Protein AF-A0A6G7J779-F1 (afdb_monomer_lite)

pLDDT: mean 87.33, std 8.74, range [51.56, 96.44]

Secondary structure (DSSP, 8-state):
-HHHHHHHHHHHHHHHHHHH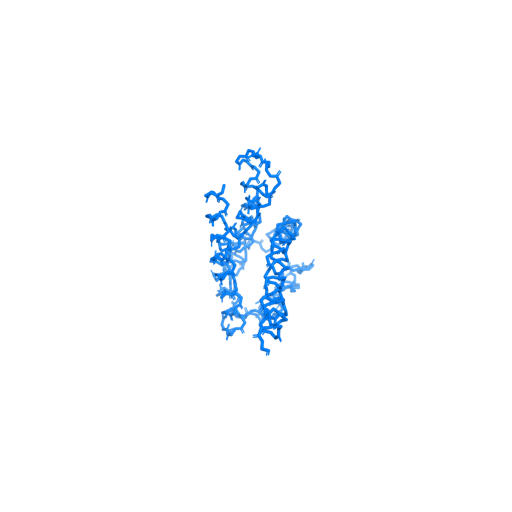HHHHHHH-TTT--TTHHHHHT-SSHHHHHHHHHT-TTHHHHHHHHHHHHHHHHHHHHHHHHHHHHHTT----HHHHGGGGHHHHHHHHHHHHHHHHHTT-S-HHHHHHHHHHHHHHHHHHHHHHHHHHHHHHHHHHHHHHHHHHIIIIIHHHHHHT--

Structure (mmCIF, N/CA/C/O backbone):
data_AF-A0A6G7J779-F1
#
_entry.id   AF-A0A6G7J779-F1
#
loop_
_atom_site.group_PDB
_atom_site.id
_atom_site.type_symbol
_atom_site.label_atom_id
_atom_site.label_alt_id
_atom_site.label_comp_id
_atom_site.label_asym_id
_atom_site.label_entity_id
_atom_site.label_seq_id
_atom_site.pdbx_PDB_ins_code
_atom_site.Cartn_x
_atom_site.Cartn_y
_atom_site.Cartn_z
_atom_site.occupancy
_atom_site.B_iso_or_equiv
_atom_site.auth_seq_id
_atom_site.auth_comp_id
_atom_site.auth_asym_id
_atom_site.auth_atom_id
_atom_site.pdbx_PDB_model_num
ATOM 1 N N . MET A 1 1 ? -22.356 3.247 17.133 1.00 62.62 1 MET A N 1
ATOM 2 C CA . MET A 1 1 ? -21.860 1.883 17.446 1.00 62.62 1 MET A CA 1
ATOM 3 C C . MET A 1 1 ? -21.903 0.917 16.255 1.00 62.62 1 MET A C 1
ATOM 5 O O . MET A 1 1 ? -20.839 0.450 15.882 1.00 62.62 1 MET A O 1
ATOM 9 N N . ARG A 1 2 ? -23.048 0.648 15.592 1.00 77.94 2 ARG A N 1
ATOM 10 C CA . ARG A 1 2 ? -23.111 -0.310 14.451 1.00 77.94 2 ARG A CA 1
ATOM 11 C C . ARG A 1 2 ? -22.126 -0.011 13.303 1.00 77.94 2 ARG A C 1
ATOM 13 O O . ARG A 1 2 ? -21.453 -0.919 12.838 1.00 77.94 2 ARG A O 1
ATOM 20 N N . SER A 1 3 ? -21.999 1.258 12.901 1.00 81.38 3 SER A N 1
ATOM 21 C CA . SER A 1 3 ? -21.063 1.681 11.841 1.00 81.38 3 SER A CA 1
ATOM 22 C C . SER A 1 3 ? -19.590 1.432 12.208 1.00 81.38 3 SER A C 1
ATOM 24 O O . SER A 1 3 ? -18.830 0.942 11.382 1.00 81.38 3 SER A O 1
ATOM 26 N N . LEU A 1 4 ? -19.198 1.677 13.464 1.00 85.06 4 LEU A N 1
ATOM 27 C CA . LEU A 1 4 ? -17.827 1.447 13.932 1.00 85.06 4 LEU A CA 1
ATOM 28 C C . LEU A 1 4 ? -17.470 -0.045 13.915 1.00 85.06 4 LEU A C 1
ATOM 30 O O . LEU A 1 4 ? -16.423 -0.407 13.392 1.00 85.06 4 LEU A O 1
ATOM 34 N N . ASN A 1 5 ? -18.365 -0.910 14.405 1.00 88.31 5 ASN A N 1
ATOM 35 C CA . ASN A 1 5 ? -18.147 -2.362 14.403 1.00 88.31 5 ASN A CA 1
ATOM 36 C C . ASN A 1 5 ? -17.996 -2.918 12.978 1.00 88.31 5 ASN A C 1
ATOM 38 O O . ASN A 1 5 ? -17.163 -3.789 12.729 1.00 88.31 5 ASN A O 1
ATOM 42 N N . PHE A 1 6 ? -18.787 -2.398 12.035 1.00 91.50 6 PHE A N 1
ATOM 43 C CA . PHE A 1 6 ? -18.672 -2.757 10.625 1.00 91.50 6 PHE A CA 1
ATOM 44 C C . PHE A 1 6 ? -17.318 -2.330 10.040 1.00 91.50 6 PHE A C 1
ATOM 46 O O . PHE A 1 6 ? -16.629 -3.153 9.445 1.00 91.50 6 PHE A O 1
ATOM 53 N N . GLN A 1 7 ? -16.895 -1.081 10.270 1.00 91.94 7 GLN A N 1
ATOM 54 C CA . GLN A 1 7 ? -15.600 -0.584 9.787 1.00 91.94 7 GLN A CA 1
ATOM 55 C C . GLN A 1 7 ? -14.416 -1.331 10.413 1.00 91.94 7 GLN A C 1
ATOM 57 O O . GLN A 1 7 ? -13.472 -1.656 9.705 1.00 91.94 7 GLN A O 1
ATOM 62 N N . GLN A 1 8 ? -14.486 -1.680 11.700 1.00 92.00 8 GLN A N 1
ATOM 63 C CA . GLN A 1 8 ? -13.486 -2.527 12.362 1.00 92.00 8 GLN A CA 1
ATOM 64 C C . GLN A 1 8 ? -13.413 -3.928 11.749 1.00 92.00 8 GLN A C 1
ATOM 66 O O . GLN A 1 8 ? -12.326 -4.468 11.571 1.00 92.00 8 GLN A O 1
ATOM 71 N N . SER A 1 9 ? -14.558 -4.516 11.397 1.00 93.69 9 SER A N 1
ATOM 72 C CA . SER A 1 9 ? -14.592 -5.830 10.745 1.00 93.69 9 SER A CA 1
ATOM 73 C C . SER A 1 9 ? -13.959 -5.771 9.354 1.00 93.69 9 SER A C 1
ATOM 75 O O . SER A 1 9 ? -13.109 -6.600 9.041 1.00 93.69 9 SER A O 1
ATOM 77 N N . LEU A 1 10 ? -14.308 -4.756 8.554 1.00 94.31 10 LEU A N 1
ATOM 78 C CA . LEU A 1 10 ? -13.673 -4.511 7.256 1.00 94.31 10 LEU A CA 1
ATOM 79 C C . LEU A 1 10 ? -12.166 -4.286 7.388 1.00 94.31 10 LEU A C 1
ATOM 81 O O . LEU A 1 10 ? -11.403 -4.850 6.613 1.00 94.31 10 LEU A O 1
ATOM 85 N N . TRP A 1 11 ? -11.743 -3.505 8.381 1.00 95.88 11 TRP A N 1
ATOM 86 C CA . TRP A 1 11 ? -10.333 -3.238 8.646 1.00 95.88 11 TRP A CA 1
ATOM 87 C C . TRP A 1 11 ? -9.566 -4.519 8.983 1.00 95.88 11 TRP A C 1
ATOM 89 O O . TRP A 1 11 ? -8.511 -4.762 8.408 1.00 95.88 11 TRP A O 1
ATOM 99 N N . ASN A 1 12 ? -10.121 -5.386 9.838 1.00 94.56 12 ASN A N 1
ATOM 100 C CA . ASN A 1 12 ? -9.509 -6.675 10.175 1.00 94.56 12 ASN A CA 1
ATOM 101 C C . ASN A 1 12 ? -9.379 -7.589 8.949 1.00 94.56 12 ASN A C 1
ATOM 103 O O . ASN A 1 12 ? -8.341 -8.220 8.763 1.00 94.56 12 ASN A O 1
ATOM 107 N N . VAL A 1 13 ? -10.420 -7.656 8.110 1.00 96.06 13 VAL A N 1
ATOM 108 C CA . VAL A 1 13 ? -10.391 -8.446 6.869 1.00 96.06 13 VAL A CA 1
ATOM 109 C C . VAL A 1 13 ? -9.352 -7.882 5.900 1.00 96.06 13 VAL A C 1
ATOM 111 O O . VAL A 1 13 ? -8.545 -8.641 5.375 1.00 96.06 13 VAL A O 1
ATOM 114 N N . ALA A 1 14 ? -9.318 -6.562 5.704 1.00 96.12 14 ALA A N 1
ATOM 115 C CA . ALA A 1 14 ? -8.339 -5.911 4.839 1.00 96.12 14 ALA A CA 1
ATOM 116 C C . ALA A 1 14 ? -6.904 -6.121 5.345 1.00 96.12 14 ALA A C 1
ATOM 118 O O . ALA A 1 14 ? -6.023 -6.457 4.561 1.00 96.12 14 ALA A O 1
ATOM 119 N N . LEU A 1 15 ? -6.672 -6.009 6.657 1.00 95.88 15 LEU A N 1
ATOM 120 C CA . LEU A 1 15 ? -5.368 -6.270 7.265 1.00 95.88 15 LEU A CA 1
ATOM 121 C C . LEU A 1 15 ? -4.934 -7.723 7.054 1.00 95.88 15 LEU A C 1
ATOM 123 O O . LEU A 1 15 ? -3.774 -7.974 6.728 1.00 95.88 15 LEU A O 1
ATOM 127 N N . LEU A 1 16 ? -5.855 -8.673 7.236 1.00 96.06 16 LEU A N 1
ATOM 128 C CA . LEU A 1 16 ? -5.589 -10.088 7.002 1.00 96.06 16 LEU A CA 1
ATOM 129 C C . LEU A 1 16 ? -5.234 -10.338 5.535 1.00 96.06 16 LEU A C 1
ATOM 131 O O . LEU A 1 16 ? -4.234 -10.995 5.270 1.00 96.06 16 LEU A O 1
ATOM 135 N N . LEU A 1 17 ? -5.996 -9.777 4.592 1.00 96.44 17 LEU A N 1
ATOM 136 C CA . LEU A 1 17 ? -5.707 -9.889 3.162 1.00 96.44 17 LEU A CA 1
ATOM 137 C C . LEU A 1 17 ? -4.342 -9.293 2.813 1.00 96.44 17 LEU A C 1
ATOM 139 O O . LEU A 1 17 ? -3.554 -9.962 2.151 1.00 96.44 17 LEU A O 1
ATOM 143 N N . CYS A 1 18 ? -4.014 -8.097 3.314 1.00 96.25 18 CYS A N 1
ATOM 144 C CA . CYS A 1 18 ? -2.687 -7.505 3.138 1.00 96.25 18 CYS A CA 1
ATOM 145 C C . CYS A 1 18 ? -1.588 -8.407 3.712 1.00 96.25 18 CYS A C 1
ATOM 147 O O . CYS A 1 18 ? -0.558 -8.605 3.077 1.00 96.25 18 CYS A O 1
ATOM 149 N N . SER A 1 19 ? -1.812 -8.990 4.891 1.00 95.94 19 SER A N 1
ATOM 150 C CA . SER A 1 19 ? -0.847 -9.874 5.555 1.00 95.94 19 SER A CA 1
ATOM 151 C C . SER A 1 19 ? -0.639 -11.178 4.778 1.00 95.94 19 SER A C 1
ATOM 153 O O . SER A 1 19 ? 0.494 -11.628 4.631 1.00 95.94 19 SER A O 1
ATOM 155 N N . VAL A 1 20 ? -1.714 -11.764 4.238 1.00 95.81 20 VAL A N 1
ATOM 156 C CA . VAL A 1 20 ? -1.652 -12.932 3.348 1.00 95.81 20 VAL A CA 1
ATOM 157 C C . VAL A 1 20 ? -0.928 -12.576 2.056 1.00 95.81 20 VAL A C 1
ATOM 159 O O . VAL A 1 20 ? -0.080 -13.348 1.624 1.00 95.81 20 VAL A O 1
ATOM 162 N N . CYS A 1 21 ? -1.187 -11.404 1.472 1.00 95.25 21 CYS A N 1
ATOM 163 C CA . CYS A 1 21 ? -0.462 -10.954 0.287 1.00 95.25 21 CYS A CA 1
ATOM 164 C C . CYS A 1 21 ? 1.040 -10.829 0.571 1.00 95.25 21 CYS A C 1
ATOM 166 O O . CYS A 1 21 ? 1.850 -11.393 -0.155 1.00 95.25 21 CYS A O 1
ATOM 168 N N . MET A 1 22 ? 1.420 -10.173 1.669 1.00 93.88 22 MET A N 1
ATOM 169 C CA . MET A 1 22 ? 2.828 -10.068 2.062 1.00 93.88 22 MET A CA 1
ATOM 170 C C . MET A 1 22 ? 3.457 -11.448 2.280 1.00 93.88 22 MET A C 1
ATOM 172 O O . MET A 1 22 ? 4.574 -11.691 1.836 1.00 93.88 22 MET A O 1
ATOM 176 N N . LEU A 1 23 ? 2.737 -12.379 2.913 1.00 94.94 23 LEU A N 1
ATOM 177 C CA . LEU A 1 23 ? 3.212 -13.748 3.098 1.00 94.94 23 LEU A CA 1
ATOM 178 C C . LEU A 1 23 ? 3.418 -14.466 1.755 1.00 94.94 23 LEU A C 1
ATOM 180 O O . LEU A 1 23 ? 4.462 -15.079 1.555 1.00 94.94 23 LEU A O 1
ATOM 184 N N . VAL A 1 24 ? 2.462 -14.366 0.826 1.00 93.88 24 VAL A N 1
ATOM 185 C CA . VAL A 1 24 ? 2.577 -14.936 -0.528 1.00 93.88 24 VAL A CA 1
ATOM 186 C C . VAL A 1 24 ? 3.764 -14.324 -1.272 1.00 93.88 24 VAL A C 1
ATOM 188 O O . VAL A 1 24 ? 4.551 -15.070 -1.846 1.00 93.88 24 VAL A O 1
ATOM 191 N N . PHE A 1 25 ? 3.945 -13.003 -1.202 1.00 91.75 25 PHE A N 1
ATOM 192 C CA . PHE A 1 25 ? 5.096 -12.310 -1.782 1.00 91.75 25 PHE A CA 1
ATOM 193 C C . PHE A 1 25 ? 6.427 -12.856 -1.243 1.00 91.75 25 PHE A C 1
ATOM 195 O O . PHE A 1 25 ? 7.341 -13.120 -2.019 1.00 91.75 25 PHE A O 1
ATOM 202 N N . PHE A 1 26 ? 6.541 -13.082 0.071 1.00 90.06 26 PHE A N 1
ATOM 203 C CA . PHE A 1 26 ? 7.776 -13.606 0.664 1.00 90.06 26 PHE A CA 1
ATOM 204 C C . PHE A 1 26 ? 8.019 -15.091 0.376 1.00 90.06 26 PHE A C 1
ATOM 206 O O . PHE A 1 26 ? 9.171 -15.491 0.220 1.00 90.06 26 PHE A O 1
ATOM 213 N N . LEU A 1 27 ? 6.963 -15.908 0.320 1.00 92.00 27 LEU A N 1
ATOM 214 C CA . LEU A 1 27 ? 7.082 -17.357 0.131 1.00 92.00 27 LEU A CA 1
ATOM 215 C C . LEU A 1 27 ? 7.208 -17.768 -1.340 1.00 92.00 27 LEU A C 1
ATOM 217 O O . LEU A 1 27 ? 7.789 -18.814 -1.627 1.00 92.00 27 LEU A O 1
ATOM 221 N N . HIS A 1 28 ? 6.660 -16.985 -2.272 1.00 90.75 28 HIS A N 1
ATOM 222 C CA . HIS A 1 28 ? 6.601 -17.359 -3.679 1.00 90.75 28 HIS A CA 1
ATOM 223 C C . HIS A 1 28 ? 7.727 -16.691 -4.474 1.00 90.75 28 HIS A C 1
ATOM 225 O O . HIS A 1 28 ? 7.646 -15.521 -4.852 1.00 90.75 28 HIS A O 1
ATOM 231 N N . THR A 1 29 ? 8.771 -17.461 -4.789 1.00 85.25 29 THR A N 1
ATOM 232 C CA . THR A 1 29 ? 9.965 -16.973 -5.504 1.00 85.25 29 THR A CA 1
ATOM 233 C C . THR A 1 29 ? 9.638 -16.309 -6.837 1.00 85.25 29 THR A C 1
ATOM 235 O O . THR A 1 29 ? 10.303 -15.352 -7.194 1.00 85.25 29 THR A O 1
ATOM 238 N N . ASN A 1 30 ? 8.588 -16.758 -7.532 1.00 86.81 30 ASN A N 1
ATOM 239 C CA . ASN A 1 30 ? 8.181 -16.216 -8.839 1.00 86.81 30 ASN A CA 1
ATOM 240 C C . ASN A 1 30 ? 7.503 -14.833 -8.769 1.00 86.81 30 ASN A C 1
ATOM 242 O O . ASN A 1 30 ? 7.236 -14.237 -9.804 1.00 86.81 30 ASN A O 1
ATOM 246 N N . ILE A 1 31 ? 7.158 -14.351 -7.573 1.00 88.38 31 ILE A N 1
ATOM 247 C CA . ILE A 1 31 ? 6.525 -13.036 -7.347 1.00 88.38 31 ILE A CA 1
ATOM 248 C C . ILE A 1 31 ? 7.484 -12.118 -6.583 1.00 88.38 31 ILE A C 1
ATOM 250 O O . ILE A 1 31 ? 7.419 -10.895 -6.701 1.00 88.38 31 ILE A O 1
ATOM 254 N N . ASN A 1 32 ? 8.385 -12.704 -5.797 1.00 88.44 32 ASN A N 1
ATOM 255 C CA . ASN A 1 32 ? 9.401 -11.966 -5.077 1.00 88.44 32 ASN A CA 1
ATOM 256 C C . ASN A 1 32 ? 10.400 -11.331 -6.055 1.00 88.44 32 ASN A C 1
ATOM 258 O O . ASN A 1 32 ? 11.035 -12.018 -6.860 1.00 88.44 32 ASN A O 1
ATOM 262 N N . VAL A 1 33 ? 10.549 -10.014 -5.946 1.00 87.38 33 VAL A N 1
ATOM 263 C CA . VAL A 1 33 ? 11.573 -9.238 -6.643 1.00 87.38 33 VAL A CA 1
ATOM 264 C C . VAL A 1 33 ? 12.644 -8.845 -5.626 1.00 87.38 33 VAL A C 1
ATOM 266 O O . VAL A 1 33 ? 12.391 -7.987 -4.766 1.00 87.38 33 VAL A O 1
ATOM 269 N N . PRO A 1 34 ? 13.849 -9.442 -5.701 1.00 82.31 34 PRO A N 1
ATOM 270 C CA . PRO A 1 34 ? 14.952 -9.067 -4.833 1.00 82.31 34 PRO A CA 1
ATOM 271 C C . PRO A 1 34 ? 15.245 -7.572 -4.972 1.00 82.31 34 PRO A C 1
ATOM 273 O O . PRO A 1 34 ? 15.465 -7.067 -6.066 1.00 82.31 34 PRO A O 1
ATOM 276 N N . ASN A 1 35 ? 15.278 -6.854 -3.849 1.00 81.19 35 ASN A N 1
ATOM 277 C CA . ASN A 1 35 ? 15.585 -5.421 -3.815 1.00 81.19 35 ASN A CA 1
ATOM 278 C C . ASN A 1 35 ? 14.665 -4.534 -4.682 1.00 81.19 35 ASN A C 1
ATOM 280 O O . ASN A 1 35 ? 15.138 -3.537 -5.224 1.00 81.19 35 ASN A O 1
ATOM 284 N N . ILE A 1 36 ? 13.357 -4.819 -4.750 1.00 86.56 36 ILE A N 1
ATOM 285 C CA . ILE A 1 36 ? 12.361 -3.999 -5.476 1.00 86.56 36 ILE A CA 1
ATOM 286 C C . ILE A 1 36 ? 12.467 -2.486 -5.201 1.00 86.56 36 ILE A C 1
ATOM 288 O O . ILE A 1 36 ? 12.286 -1.661 -6.094 1.00 86.56 36 ILE A O 1
ATOM 292 N N . TYR A 1 37 ? 12.862 -2.105 -3.983 1.00 86.56 37 TYR A N 1
ATOM 293 C CA . TYR A 1 37 ? 13.095 -0.709 -3.615 1.00 86.56 37 TYR A CA 1
ATOM 294 C C . TYR A 1 37 ? 14.200 -0.031 -4.427 1.00 86.56 37 TYR A C 1
ATOM 296 O O . TYR A 1 37 ? 14.104 1.166 -4.675 1.00 86.56 37 TYR A O 1
ATOM 304 N N . ARG A 1 38 ? 15.243 -0.757 -4.851 1.00 88.38 38 ARG A N 1
ATOM 305 C CA . ARG A 1 38 ? 16.291 -0.194 -5.715 1.00 88.38 38 ARG A CA 1
ATOM 306 C C . ARG A 1 38 ? 15.727 0.164 -7.087 1.00 88.38 38 ARG A C 1
ATOM 308 O O . ARG A 1 38 ? 16.024 1.248 -7.583 1.00 88.38 38 ARG A O 1
ATOM 315 N N . ILE A 1 39 ? 14.851 -0.684 -7.631 1.00 87.69 39 ILE A N 1
ATOM 316 C CA . ILE A 1 39 ? 14.186 -0.439 -8.917 1.00 87.69 39 ILE A CA 1
ATOM 317 C C . ILE A 1 39 ? 13.296 0.802 -8.798 1.00 87.69 39 ILE A C 1
ATOM 319 O O . ILE A 1 39 ? 13.447 1.757 -9.558 1.00 87.69 39 ILE A O 1
ATOM 323 N N . GLN A 1 40 ? 12.432 0.843 -7.780 1.00 88.94 40 GLN A N 1
ATOM 324 C CA . GLN A 1 40 ? 11.517 1.967 -7.552 1.00 88.94 40 GLN A CA 1
ATOM 325 C C . GLN A 1 40 ? 12.261 3.288 -7.284 1.00 88.94 40 GLN A C 1
ATOM 327 O O . GLN A 1 40 ? 11.904 4.346 -7.809 1.00 88.94 40 GLN A O 1
ATOM 332 N N . LEU A 1 41 ? 13.329 3.244 -6.485 1.00 87.62 41 LEU A N 1
ATOM 333 C CA . LEU A 1 41 ? 14.095 4.425 -6.082 1.00 87.62 41 LEU A CA 1
ATOM 334 C C . LEU A 1 41 ? 15.321 4.688 -6.962 1.00 87.62 41 LEU A C 1
ATOM 336 O O . LEU A 1 41 ? 16.164 5.502 -6.585 1.00 87.62 41 LEU A O 1
ATOM 340 N N . SER A 1 42 ? 15.398 4.068 -8.142 1.00 88.94 42 SER A N 1
ATOM 341 C CA . SER A 1 42 ? 16.474 4.308 -9.105 1.00 88.94 42 SER A CA 1
ATOM 342 C C . SER A 1 42 ? 16.616 5.800 -9.419 1.00 88.94 42 SER A C 1
ATOM 344 O O . SER A 1 42 ? 15.624 6.531 -9.521 1.00 88.94 42 SER A O 1
ATOM 346 N N . ASP A 1 43 ? 17.861 6.254 -9.533 1.00 86.25 43 ASP A N 1
ATOM 347 C CA . ASP A 1 43 ? 18.268 7.650 -9.728 1.00 86.25 43 ASP A CA 1
ATOM 348 C C . ASP A 1 43 ? 18.508 8.011 -11.202 1.00 86.25 43 ASP A C 1
ATOM 350 O O . ASP A 1 43 ? 18.485 9.184 -11.575 1.00 86.25 43 ASP A O 1
ATOM 354 N N . SER A 1 44 ? 18.687 7.005 -12.058 1.00 87.62 44 SER A N 1
ATOM 355 C CA . SER A 1 44 ? 18.930 7.155 -13.489 1.00 87.62 44 SER A CA 1
ATOM 356 C C . SER A 1 44 ? 18.269 6.037 -14.293 1.00 87.62 44 SER A C 1
ATOM 358 O O . SER A 1 44 ? 18.051 4.931 -13.795 1.00 87.62 44 SER A O 1
ATOM 360 N N . PHE A 1 45 ? 17.969 6.321 -15.564 1.00 85.31 45 PHE A N 1
ATOM 361 C CA . PHE A 1 45 ? 17.360 5.336 -16.461 1.00 85.31 45 PHE A CA 1
ATOM 362 C C . PHE A 1 45 ? 18.271 4.122 -16.669 1.00 85.31 45 PHE A C 1
ATOM 364 O O . PHE A 1 45 ? 17.799 2.991 -16.688 1.00 85.31 45 PHE A O 1
ATOM 371 N N . THR A 1 46 ? 19.582 4.352 -16.760 1.00 86.50 46 THR A N 1
ATOM 372 C CA . THR A 1 46 ? 20.578 3.287 -16.884 1.00 86.50 46 THR A CA 1
ATOM 373 C C . THR A 1 46 ? 20.573 2.375 -15.659 1.00 86.50 46 THR A C 1
ATOM 375 O O . THR A 1 46 ? 20.521 1.161 -15.817 1.00 86.50 46 THR A O 1
ATOM 378 N N . ALA A 1 47 ? 20.561 2.938 -14.442 1.00 86.75 47 ALA A N 1
ATOM 379 C CA . ALA A 1 47 ? 20.495 2.142 -13.214 1.00 86.75 47 ALA A CA 1
ATOM 380 C C . ALA A 1 47 ? 19.203 1.315 -13.136 1.00 86.75 47 ALA A C 1
ATOM 382 O O . ALA A 1 47 ? 19.246 0.142 -12.770 1.00 86.75 47 ALA A O 1
ATOM 383 N N . PHE A 1 48 ? 18.078 1.911 -13.536 1.00 87.94 48 PHE A N 1
ATOM 384 C CA . PHE A 1 48 ? 16.801 1.213 -13.636 1.00 87.94 48 PHE A CA 1
ATOM 385 C C . PHE A 1 48 ? 16.864 0.051 -14.633 1.00 87.94 48 PHE A C 1
ATOM 387 O O . PHE A 1 48 ? 16.505 -1.067 -14.277 1.00 87.94 48 PHE A O 1
ATOM 394 N N . GLN A 1 49 ? 17.364 0.277 -15.855 1.00 85.06 49 GLN A N 1
ATOM 395 C CA . GLN A 1 49 ? 17.472 -0.774 -16.872 1.00 85.06 49 GLN A CA 1
ATOM 396 C C . GLN A 1 49 ? 18.321 -1.951 -16.403 1.00 85.06 49 GLN A C 1
ATOM 398 O O . GLN A 1 49 ? 17.891 -3.090 -16.558 1.00 85.06 49 GLN A O 1
ATOM 403 N N . THR A 1 50 ? 19.486 -1.696 -15.802 1.00 85.81 50 THR A N 1
ATOM 404 C CA . THR A 1 50 ? 20.347 -2.771 -15.292 1.00 85.81 50 THR A CA 1
ATOM 405 C C . THR A 1 50 ? 19.607 -3.635 -14.271 1.00 85.81 50 THR A C 1
ATOM 407 O O . THR A 1 50 ? 19.613 -4.854 -14.380 1.00 85.81 50 THR A O 1
ATOM 410 N N . GLN A 1 51 ? 18.903 -3.014 -13.322 1.00 87.25 51 GLN A N 1
ATOM 411 C CA . GLN A 1 51 ? 18.198 -3.743 -12.262 1.00 87.25 51 GLN A CA 1
ATOM 412 C C . GLN A 1 51 ? 16.955 -4.486 -12.769 1.00 87.25 51 GLN A C 1
ATOM 414 O O . GLN A 1 51 ? 16.625 -5.561 -12.271 1.00 87.25 51 GLN A O 1
ATOM 419 N N . VAL A 1 52 ? 16.264 -3.925 -13.764 1.00 83.88 52 VAL A N 1
ATOM 420 C CA . VAL A 1 52 ? 15.106 -4.567 -14.394 1.00 83.88 52 VAL A CA 1
ATOM 421 C C . VAL A 1 52 ? 15.529 -5.778 -15.225 1.00 83.88 52 VAL A C 1
ATOM 423 O O . VAL A 1 52 ? 14.888 -6.817 -15.128 1.00 83.88 52 VAL A O 1
ATOM 426 N N . LEU A 1 53 ? 16.622 -5.678 -15.992 1.00 78.25 53 LEU A N 1
ATOM 427 C CA . LEU A 1 53 ? 17.155 -6.792 -16.790 1.00 78.25 53 LEU A CA 1
ATOM 428 C C . LEU A 1 53 ? 17.652 -7.962 -15.930 1.00 78.25 53 LEU A C 1
ATOM 430 O O . LEU A 1 53 ? 17.662 -9.097 -16.390 1.00 78.25 53 LEU A O 1
ATOM 434 N N . GLU A 1 54 ? 18.050 -7.693 -14.689 1.00 78.75 54 GLU A N 1
ATOM 435 C CA . GLU A 1 54 ? 18.442 -8.712 -13.710 1.00 78.75 54 GLU A CA 1
ATOM 436 C C . GLU A 1 54 ? 17.237 -9.353 -12.988 1.00 78.75 54 GLU A C 1
ATOM 438 O O . GLU A 1 54 ? 17.422 -10.239 -12.152 1.00 78.75 54 GLU A O 1
ATOM 443 N N . THR A 1 55 ? 16.005 -8.914 -13.280 1.00 82.62 55 THR A N 1
ATOM 444 C CA . THR A 1 55 ? 14.794 -9.320 -12.553 1.00 82.62 55 THR A CA 1
ATOM 445 C C . THR A 1 55 ? 13.746 -9.962 -13.468 1.00 82.62 55 THR A C 1
ATOM 447 O O . THR A 1 55 ? 12.864 -9.289 -14.002 1.00 82.62 55 THR A O 1
ATOM 450 N N . ASP A 1 56 ? 13.740 -11.293 -13.532 1.00 82.12 56 ASP A N 1
ATOM 451 C CA . ASP A 1 56 ? 12.781 -12.057 -14.353 1.00 82.12 56 ASP A CA 1
ATOM 452 C C . ASP A 1 56 ? 11.331 -12.009 -13.825 1.00 82.12 56 ASP A C 1
ATOM 454 O O . ASP A 1 56 ? 10.364 -12.158 -14.571 1.00 82.12 56 ASP A O 1
ATOM 458 N N . ASN A 1 57 ? 11.155 -11.771 -12.523 1.00 88.81 57 ASN A N 1
ATOM 459 C CA . ASN A 1 57 ? 9.855 -11.876 -11.848 1.00 88.81 57 ASN A CA 1
ATOM 460 C C . ASN A 1 57 ? 9.058 -10.563 -11.814 1.00 88.81 57 ASN A C 1
ATOM 462 O O . ASN A 1 57 ? 7.962 -10.524 -11.248 1.00 88.81 57 ASN A O 1
ATOM 466 N N . LEU A 1 58 ? 9.583 -9.476 -12.393 1.00 87.62 58 LEU A N 1
ATOM 467 C CA . LEU A 1 58 ? 9.012 -8.134 -12.236 1.00 87.62 58 LEU A CA 1
ATOM 468 C C . LEU A 1 58 ? 7.587 -8.029 -12.797 1.00 87.62 58 LEU A C 1
ATOM 470 O O . LEU A 1 58 ? 6.736 -7.364 -12.211 1.00 87.62 58 LEU A O 1
ATOM 474 N N . MET A 1 59 ? 7.294 -8.734 -13.889 1.00 88.94 59 MET A N 1
ATOM 475 C CA . MET A 1 59 ? 5.954 -8.751 -14.478 1.00 88.94 59 MET A CA 1
ATOM 476 C C . MET A 1 59 ? 4.940 -9.458 -13.565 1.00 88.94 59 MET A C 1
ATOM 478 O O . MET A 1 59 ? 3.873 -8.915 -13.278 1.00 88.94 59 MET A O 1
ATOM 482 N N . ALA A 1 60 ? 5.281 -10.647 -13.059 1.00 90.25 60 ALA A N 1
ATOM 483 C CA . ALA A 1 60 ? 4.429 -11.398 -12.135 1.00 90.25 60 ALA A CA 1
ATOM 484 C C . ALA A 1 60 ? 4.206 -10.637 -10.819 1.00 90.25 60 ALA A C 1
ATOM 486 O O . ALA A 1 60 ? 3.087 -10.599 -10.304 1.00 90.25 60 ALA A O 1
ATOM 487 N N . ASN A 1 61 ? 5.252 -9.977 -10.320 1.00 92.12 61 ASN A N 1
ATOM 488 C CA . ASN A 1 61 ? 5.172 -9.062 -9.190 1.00 92.12 61 ASN A CA 1
ATOM 489 C C . ASN A 1 61 ? 4.201 -7.902 -9.450 1.00 92.12 61 ASN A C 1
ATOM 491 O O . ASN A 1 61 ? 3.309 -7.659 -8.645 1.00 92.12 61 ASN A O 1
ATOM 495 N N . THR A 1 62 ? 4.304 -7.257 -10.610 1.00 91.06 62 THR A N 1
ATOM 496 C CA . THR A 1 62 ? 3.456 -6.112 -10.963 1.00 91.06 62 THR A CA 1
ATOM 497 C C . THR A 1 62 ? 1.972 -6.501 -11.052 1.00 91.06 62 THR A C 1
ATOM 499 O O . THR A 1 62 ? 1.094 -5.755 -10.611 1.00 91.06 62 THR A O 1
ATOM 502 N N . TYR A 1 63 ? 1.662 -7.698 -11.568 1.00 89.75 63 TYR A N 1
ATOM 503 C CA . TYR A 1 63 ? 0.292 -8.226 -11.564 1.00 89.75 63 TYR A CA 1
ATOM 504 C C . TYR A 1 63 ? -0.225 -8.532 -10.160 1.00 89.75 63 TYR A C 1
ATOM 506 O O . TYR A 1 63 ? -1.379 -8.232 -9.843 1.00 89.75 63 TYR A O 1
ATOM 514 N N . PHE A 1 64 ? 0.625 -9.113 -9.316 1.00 93.06 64 PHE A N 1
ATOM 515 C CA . PHE A 1 64 ? 0.304 -9.362 -7.917 1.00 93.06 64 PHE A CA 1
ATOM 516 C C . PHE A 1 64 ? 0.025 -8.057 -7.155 1.00 93.06 64 PHE A C 1
ATOM 518 O O . PHE A 1 64 ? -0.940 -7.974 -6.387 1.00 93.06 64 PHE A O 1
ATOM 525 N N . ASP A 1 65 ? 0.800 -7.012 -7.441 1.00 92.88 65 ASP A N 1
ATOM 526 C CA . ASP A 1 65 ? 0.650 -5.702 -6.820 1.00 92.88 65 ASP A CA 1
ATOM 527 C C . ASP A 1 65 ? -0.716 -5.066 -7.112 1.00 92.88 65 ASP A C 1
ATOM 529 O O . ASP A 1 65 ? -1.280 -4.443 -6.218 1.00 92.88 65 ASP A O 1
ATOM 533 N N . PHE A 1 66 ? -1.343 -5.284 -8.277 1.00 93.12 66 PHE A N 1
ATOM 534 C CA . PHE A 1 66 ? -2.717 -4.799 -8.520 1.00 93.12 66 PHE A CA 1
ATOM 535 C C . PHE A 1 66 ? -3.738 -5.336 -7.514 1.00 93.12 66 PHE A C 1
ATOM 537 O O . PHE A 1 66 ? -4.619 -4.600 -7.057 1.00 93.12 66 PHE A O 1
ATOM 544 N N . PHE A 1 67 ? -3.616 -6.608 -7.138 1.00 93.44 67 PHE A N 1
ATOM 545 C CA . PHE A 1 67 ? -4.470 -7.186 -6.107 1.00 93.44 67 PHE A CA 1
ATOM 546 C C . PHE A 1 67 ? -4.131 -6.625 -4.720 1.00 93.44 67 PHE A C 1
ATOM 548 O O . PHE A 1 67 ? -5.031 -6.288 -3.941 1.00 93.44 67 PHE A O 1
ATOM 555 N N . PHE A 1 68 ? -2.840 -6.463 -4.422 1.00 94.94 68 PHE A N 1
ATOM 556 C CA . PHE A 1 68 ? -2.392 -5.865 -3.167 1.00 94.94 68 PHE A CA 1
ATOM 557 C C . PHE A 1 68 ? -2.871 -4.412 -3.005 1.00 94.94 68 PHE A C 1
ATOM 559 O O . PHE A 1 68 ? -3.317 -4.034 -1.917 1.00 94.94 68 PHE A O 1
ATOM 566 N N . ILE A 1 69 ? -2.891 -3.636 -4.095 1.00 95.62 69 ILE A N 1
ATOM 567 C CA . ILE A 1 69 ? -3.403 -2.261 -4.140 1.00 95.62 69 ILE A CA 1
ATOM 568 C C . ILE A 1 69 ? -4.850 -2.188 -3.676 1.00 95.62 69 ILE A C 1
ATOM 570 O O . ILE A 1 69 ? -5.194 -1.364 -2.823 1.00 95.62 69 ILE A O 1
ATOM 574 N N . LEU A 1 70 ? -5.703 -3.083 -4.174 1.00 94.00 70 LEU A N 1
ATOM 575 C CA . LEU A 1 70 ? -7.100 -3.146 -3.750 1.00 94.00 70 LEU A CA 1
ATOM 576 C C . LEU A 1 70 ? -7.218 -3.388 -2.236 1.00 94.00 70 LEU A C 1
ATOM 578 O O . LEU A 1 70 ? -8.005 -2.724 -1.552 1.00 94.00 70 LEU A O 1
ATOM 582 N N . CYS A 1 71 ? -6.413 -4.313 -1.710 1.00 95.75 71 CYS A N 1
ATOM 583 C CA . CYS A 1 71 ? -6.439 -4.700 -0.303 1.00 95.75 71 CYS A CA 1
ATOM 584 C C . CYS A 1 71 ? -6.002 -3.548 0.609 1.00 95.75 71 CYS A C 1
ATOM 586 O O . CYS A 1 71 ? -6.719 -3.201 1.556 1.00 95.75 71 CYS A O 1
ATOM 588 N N . TYR A 1 72 ? -4.865 -2.908 0.311 1.00 95.06 72 TYR A N 1
ATOM 589 C CA . TYR A 1 72 ? -4.384 -1.816 1.154 1.00 95.06 72 TYR A CA 1
ATOM 590 C C . TYR A 1 72 ? -5.268 -0.568 1.019 1.00 95.06 72 TYR A C 1
ATOM 592 O O . TYR A 1 72 ? -5.427 0.173 1.988 1.00 95.06 72 TYR A O 1
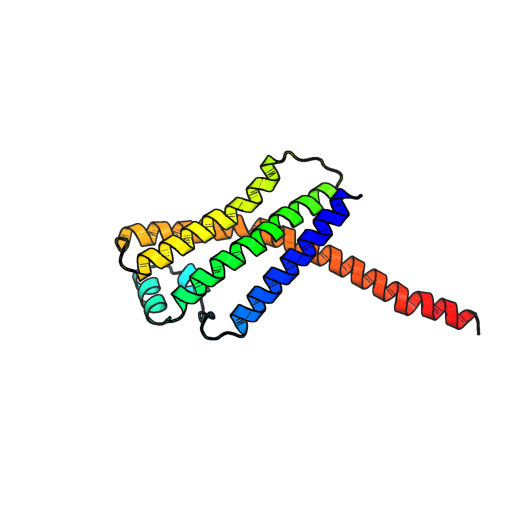ATOM 600 N N . THR A 1 73 ? -5.891 -0.328 -0.142 1.00 96.00 73 THR A N 1
ATOM 601 C CA . THR A 1 73 ? -6.803 0.817 -0.324 1.00 96.00 73 THR A CA 1
ATOM 602 C C . THR A 1 73 ? -8.009 0.687 0.599 1.00 96.00 73 THR A C 1
ATOM 604 O O . THR A 1 73 ? -8.392 1.641 1.282 1.00 96.00 73 THR A O 1
ATOM 607 N N . LEU A 1 74 ? -8.575 -0.523 0.693 1.00 94.94 74 LEU A N 1
ATOM 608 C CA . LEU A 1 74 ? -9.643 -0.823 1.643 1.00 94.94 74 LEU A CA 1
ATOM 609 C C . LEU A 1 74 ? -9.171 -0.651 3.095 1.00 94.94 74 LEU A C 1
ATOM 611 O O . LEU A 1 74 ? -9.913 -0.109 3.924 1.00 94.94 74 LEU A O 1
ATOM 615 N N . LEU A 1 75 ? -7.937 -1.063 3.403 1.00 96.44 75 LEU A N 1
ATOM 616 C CA . LEU A 1 75 ? -7.329 -0.883 4.723 1.00 96.44 75 LEU A CA 1
ATOM 617 C C . LEU A 1 75 ? -7.196 0.604 5.086 1.00 96.44 75 LEU A C 1
ATOM 619 O O . LEU A 1 75 ? -7.573 1.005 6.187 1.00 96.44 75 LEU A O 1
ATOM 623 N N . PHE A 1 76 ? -6.719 1.447 4.172 1.00 95.88 76 PHE A N 1
ATOM 624 C CA . PHE A 1 76 ? -6.587 2.888 4.401 1.00 95.88 76 PHE A CA 1
ATOM 625 C C . PHE A 1 76 ? -7.940 3.578 4.542 1.00 95.88 76 PHE A C 1
ATOM 627 O O . PHE A 1 76 ? -8.137 4.356 5.480 1.00 95.88 76 PHE A O 1
ATOM 634 N N . TYR A 1 77 ? -8.898 3.247 3.673 1.00 94.81 77 TYR A N 1
ATOM 635 C CA . TYR A 1 77 ? -10.263 3.759 3.763 1.00 94.81 77 TYR A CA 1
ATOM 636 C C . TYR A 1 77 ? -10.882 3.465 5.136 1.00 94.81 77 TYR A C 1
ATOM 638 O O . TYR A 1 77 ? -11.380 4.367 5.820 1.00 94.81 77 TYR A O 1
ATOM 646 N N . SER A 1 78 ? -10.824 2.199 5.560 1.00 93.62 78 SER A N 1
ATOM 647 C CA . SER A 1 78 ? -11.382 1.759 6.841 1.00 93.62 78 SER A CA 1
ATOM 648 C C . SER A 1 78 ? -10.609 2.332 8.036 1.00 93.62 78 SER A C 1
ATOM 650 O O . SER A 1 78 ? -11.235 2.718 9.022 1.00 93.62 78 SER A O 1
ATOM 652 N N . SER A 1 79 ? -9.287 2.510 7.931 1.00 94.00 79 SER A N 1
ATOM 653 C CA . SER A 1 79 ? -8.464 3.153 8.972 1.00 94.00 79 SER A CA 1
ATOM 654 C C . SER A 1 79 ? -8.902 4.595 9.234 1.00 94.00 79 SER A C 1
ATOM 656 O O . SER A 1 79 ? -9.155 4.973 10.379 1.00 94.00 79 SER A O 1
ATOM 658 N N . ILE A 1 80 ? -9.077 5.394 8.177 1.00 92.12 80 ILE A N 1
ATOM 659 C CA . ILE A 1 80 ? -9.533 6.787 8.296 1.00 92.12 80 ILE A CA 1
ATOM 660 C C . ILE A 1 80 ? -10.963 6.850 8.842 1.00 92.12 80 ILE A C 1
ATOM 662 O O . ILE A 1 80 ? -11.282 7.689 9.688 1.00 92.12 80 ILE A O 1
ATOM 666 N N . ARG A 1 81 ? -11.840 5.947 8.387 1.00 91.25 81 ARG A N 1
ATOM 667 C CA . ARG A 1 81 ? -13.205 5.822 8.915 1.00 91.25 81 ARG A CA 1
ATOM 668 C C . ARG A 1 81 ? -13.211 5.546 10.414 1.00 91.25 81 ARG A C 1
ATOM 670 O O . ARG A 1 81 ? -13.937 6.229 11.133 1.00 91.25 81 ARG A O 1
ATOM 677 N N . ILE A 1 82 ? -12.419 4.582 10.882 1.00 90.88 82 ILE A N 1
ATOM 678 C CA . ILE A 1 82 ? -12.307 4.248 12.308 1.00 90.88 82 ILE A CA 1
ATOM 679 C C . ILE A 1 82 ? -11.770 5.442 13.092 1.00 90.88 82 ILE A C 1
ATOM 681 O O . ILE A 1 82 ? -12.350 5.779 14.124 1.00 90.88 82 ILE A O 1
ATOM 685 N N . PHE A 1 83 ? -10.718 6.100 12.600 1.00 89.12 83 PHE A N 1
ATOM 686 C CA . PHE A 1 83 ? -10.125 7.261 13.261 1.00 89.12 83 PHE A CA 1
ATOM 687 C C . PHE A 1 83 ? -11.169 8.353 13.529 1.00 89.12 83 PHE A C 1
ATOM 689 O O . PHE A 1 83 ? -11.406 8.708 14.683 1.00 89.12 83 PHE A O 1
ATOM 696 N N . PHE A 1 84 ? -11.883 8.804 12.492 1.00 88.06 84 PHE A N 1
ATOM 697 C CA . PHE A 1 84 ? -12.890 9.859 12.649 1.00 88.06 84 PHE A CA 1
ATOM 698 C C . PHE A 1 84 ? -14.100 9.430 13.480 1.00 88.06 84 PHE A C 1
ATOM 700 O O . PHE A 1 84 ? -14.587 10.210 14.295 1.00 88.06 84 PHE A O 1
ATOM 707 N N . LEU A 1 85 ? -14.556 8.180 13.333 1.00 86.75 85 LEU A N 1
ATOM 708 C CA . LEU A 1 85 ? -15.633 7.648 14.171 1.00 86.75 85 LEU A CA 1
ATOM 709 C C . LEU A 1 85 ? -15.237 7.558 15.653 1.00 86.75 85 LEU A C 1
ATOM 711 O O . LEU A 1 85 ? -16.117 7.657 16.503 1.00 86.75 85 LEU A O 1
ATOM 715 N N . SER A 1 86 ? -13.950 7.373 15.959 1.00 84.44 86 SER A N 1
ATOM 716 C CA . SER A 1 86 ? -13.447 7.246 17.335 1.00 84.44 86 SER A CA 1
ATOM 717 C C . SER A 1 86 ? -13.332 8.589 18.055 1.00 84.44 86 SER A C 1
ATOM 719 O O . SER A 1 86 ? -13.460 8.629 19.272 1.00 84.44 86 SER A O 1
ATOM 721 N N . ILE A 1 87 ? -13.139 9.684 17.315 1.00 85.44 87 ILE A N 1
ATOM 722 C CA . ILE A 1 87 ? -13.172 11.058 17.847 1.00 85.44 87 ILE A CA 1
ATOM 723 C C . ILE A 1 87 ? -14.549 11.723 17.679 1.00 85.44 87 ILE A C 1
ATOM 725 O O . ILE A 1 87 ? -14.665 12.940 17.779 1.00 85.44 87 ILE A O 1
ATOM 729 N N . GLU A 1 88 ? -15.581 10.928 17.371 1.00 83.56 88 GLU A N 1
ATOM 730 C CA . GLU A 1 88 ? -16.974 11.354 17.158 1.00 83.56 88 GLU A CA 1
ATOM 731 C C . GLU A 1 88 ? -17.162 12.448 16.089 1.00 83.56 88 GLU A C 1
ATOM 733 O O . GLU A 1 88 ? -18.210 13.091 16.000 1.00 83.56 88 GLU A O 1
ATOM 738 N N . GLN A 1 89 ? -16.177 12.622 15.206 1.00 78.44 89 GLN A N 1
ATOM 739 C CA . GLN A 1 89 ? -16.243 13.601 14.132 1.00 78.44 89 GLN A CA 1
ATOM 740 C C . GLN A 1 89 ? -16.924 13.012 12.899 1.00 78.44 89 GLN A C 1
ATOM 742 O O . GLN A 1 89 ? -16.571 11.947 12.385 1.00 78.44 89 GLN A O 1
ATOM 747 N N . ARG A 1 90 ? -17.899 13.754 12.372 1.00 75.94 90 ARG A N 1
ATOM 748 C CA . ARG A 1 90 ? -18.495 13.471 11.066 1.00 75.94 90 ARG A CA 1
ATOM 749 C C . ARG A 1 90 ? -17.773 14.286 10.012 1.00 75.94 90 ARG A C 1
ATOM 751 O O . ARG A 1 90 ? -17.940 15.497 9.940 1.00 75.94 90 ARG A O 1
ATOM 758 N N . ILE A 1 91 ? -17.000 13.603 9.181 1.00 77.00 91 ILE A N 1
ATOM 759 C CA . ILE A 1 91 ? -16.294 14.227 8.068 1.00 77.00 91 ILE A CA 1
ATOM 760 C C . ILE A 1 91 ? -17.000 13.915 6.750 1.00 77.00 91 ILE A C 1
ATOM 762 O O . ILE A 1 91 ? -17.613 12.858 6.578 1.00 77.00 91 ILE A O 1
ATOM 766 N N . SER A 1 92 ? -16.929 14.870 5.820 1.00 82.50 92 SER A N 1
ATOM 767 C CA . SER A 1 92 ? -17.441 14.711 4.461 1.00 82.50 92 SER A CA 1
ATOM 768 C C . SER A 1 92 ? -16.834 13.488 3.778 1.00 82.50 92 SER A C 1
ATOM 770 O O . SER A 1 92 ? -15.645 13.198 3.926 1.00 82.50 92 SER A O 1
ATOM 772 N N . ILE A 1 93 ? -17.644 12.805 2.961 1.00 78.25 93 ILE A N 1
ATOM 773 C CA . ILE A 1 93 ? -17.222 11.599 2.244 1.00 78.25 93 ILE A CA 1
ATOM 774 C C . ILE A 1 93 ? -15.937 11.823 1.418 1.00 78.25 93 ILE A C 1
ATOM 776 O O . ILE A 1 93 ? -15.125 10.913 1.261 1.00 78.25 93 ILE A O 1
ATOM 780 N N . ARG A 1 94 ? -15.729 13.072 0.972 1.00 80.94 94 ARG A N 1
ATOM 781 C CA . ARG A 1 94 ? -14.594 13.539 0.162 1.00 80.94 94 ARG A CA 1
ATOM 782 C C . ARG A 1 94 ? -13.227 13.316 0.814 1.00 80.94 94 ARG A C 1
ATOM 784 O O . ARG A 1 94 ? -12.244 13.110 0.112 1.00 80.94 94 ARG A O 1
ATOM 791 N N . TYR A 1 95 ? -13.145 13.329 2.142 1.00 81.56 95 TYR A N 1
ATOM 792 C CA . TYR A 1 95 ? -11.872 13.084 2.824 1.00 81.56 95 TYR A CA 1
ATOM 793 C C . TYR A 1 95 ? -11.516 11.598 2.852 1.00 81.56 95 TYR A C 1
ATOM 795 O O . TYR A 1 95 ? -10.341 11.253 2.813 1.00 81.56 95 TYR A O 1
ATOM 803 N N . TYR A 1 96 ? -12.510 10.703 2.840 1.00 82.31 96 TYR A N 1
ATOM 804 C CA . TYR A 1 96 ? -12.235 9.270 2.732 1.00 82.31 96 TYR A CA 1
ATOM 805 C C . TYR A 1 96 ? -11.803 8.886 1.316 1.00 82.31 96 TYR A C 1
ATOM 807 O O . TYR A 1 96 ? -10.975 7.994 1.174 1.00 82.31 96 TYR A O 1
ATOM 815 N N . SER A 1 97 ? -12.285 9.571 0.269 1.00 85.94 97 SER A N 1
ATOM 816 C CA . SER A 1 97 ? -11.814 9.320 -1.104 1.00 85.94 97 SER A CA 1
ATOM 817 C C . SER A 1 97 ? -10.339 9.667 -1.315 1.00 85.94 97 SE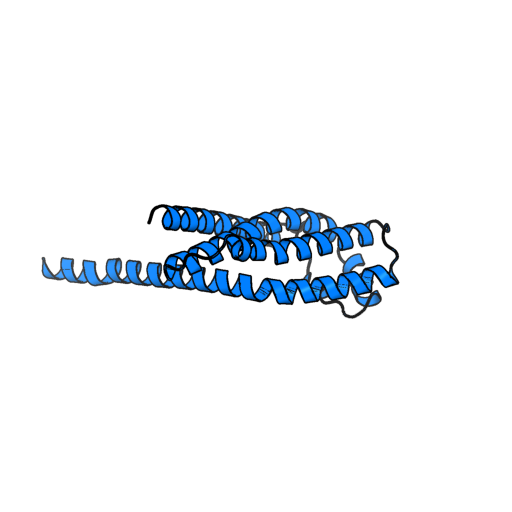R A C 1
ATOM 819 O O . SER A 1 97 ? -9.738 9.146 -2.246 1.00 85.94 97 SER A O 1
ATOM 821 N N . LEU A 1 98 ? -9.718 10.463 -0.434 1.00 90.12 98 LEU A N 1
ATOM 822 C CA . LEU A 1 98 ? -8.270 10.700 -0.490 1.00 90.12 98 LEU A CA 1
ATOM 823 C C . LEU A 1 98 ? -7.459 9.412 -0.281 1.00 90.12 98 LEU A C 1
ATOM 825 O O . LEU A 1 98 ? -6.351 9.319 -0.796 1.00 90.12 98 LEU A O 1
ATOM 829 N N . SER A 1 99 ? -8.023 8.396 0.388 1.00 91.88 99 SER A N 1
ATOM 830 C CA . SER A 1 99 ? -7.386 7.073 0.534 1.00 91.88 99 SER A CA 1
ATOM 831 C C . SER A 1 99 ? -7.188 6.319 -0.781 1.00 91.88 99 SER A C 1
ATOM 833 O O . SER A 1 99 ? -6.429 5.357 -0.811 1.00 91.88 99 SER A O 1
ATOM 835 N N . ILE A 1 100 ? -7.825 6.771 -1.865 1.00 93.75 100 ILE A N 1
ATOM 836 C CA . ILE A 1 100 ? -7.659 6.218 -3.214 1.00 93.75 100 ILE A CA 1
ATOM 837 C C . ILE A 1 100 ? -6.409 6.798 -3.896 1.00 93.75 100 ILE A C 1
ATOM 839 O O . ILE A 1 100 ? -5.881 6.188 -4.817 1.00 93.75 100 ILE A O 1
ATOM 843 N N . LEU A 1 101 ? -5.893 7.953 -3.455 1.00 94.06 101 LEU A N 1
ATOM 844 C CA . LEU A 1 101 ? -4.750 8.596 -4.112 1.00 94.06 101 LEU A CA 1
ATOM 845 C C . LEU A 1 101 ? -3.491 7.712 -4.155 1.00 94.06 101 LEU A C 1
ATOM 847 O O . LEU A 1 101 ? -2.947 7.584 -5.251 1.00 94.06 101 LEU A O 1
ATOM 851 N N . PRO A 1 102 ? -3.043 7.059 -3.057 1.00 94.38 102 PRO A N 1
ATOM 852 C CA . PRO A 1 102 ? -1.927 6.113 -3.134 1.00 94.38 102 PRO A CA 1
ATOM 853 C C . PRO A 1 102 ? -2.152 5.024 -4.192 1.00 94.38 102 PRO A C 1
ATOM 855 O O . PRO A 1 102 ? -1.258 4.752 -4.985 1.00 94.38 102 PRO A O 1
ATOM 858 N N . ALA A 1 103 ? -3.380 4.497 -4.268 1.00 94.56 103 ALA A N 1
ATOM 859 C CA . ALA A 1 103 ? -3.775 3.466 -5.223 1.00 94.56 103 ALA A CA 1
ATOM 860 C C . ALA A 1 103 ? -3.633 3.922 -6.674 1.00 94.56 103 ALA A C 1
ATOM 862 O O . ALA A 1 103 ? -3.145 3.175 -7.514 1.00 94.56 103 ALA A O 1
ATOM 863 N N . LEU A 1 104 ? -4.036 5.157 -6.976 1.00 95.62 104 LEU A N 1
ATOM 864 C CA . LEU A 1 104 ? -3.905 5.714 -8.323 1.00 95.62 104 LEU A CA 1
ATOM 865 C C . LEU A 1 104 ? -2.440 5.886 -8.724 1.00 95.62 104 LEU A C 1
ATOM 867 O O . LEU A 1 104 ? -2.093 5.608 -9.872 1.00 95.62 104 LEU A O 1
ATOM 871 N N . PHE A 1 105 ? -1.586 6.322 -7.795 1.00 95.19 105 PHE A N 1
ATOM 872 C CA . PHE A 1 105 ? -0.156 6.443 -8.064 1.00 95.19 105 PHE A CA 1
ATOM 873 C C . PHE A 1 105 ? 0.502 5.075 -8.279 1.00 95.19 105 PHE A C 1
ATOM 875 O O . PHE A 1 105 ? 1.214 4.927 -9.267 1.00 95.19 105 PHE A O 1
ATOM 882 N N . ASP A 1 106 ? 0.209 4.078 -7.436 1.00 93.69 106 ASP A N 1
ATOM 883 C CA . ASP A 1 106 ? 0.704 2.704 -7.622 1.00 93.69 106 ASP A CA 1
ATOM 884 C C . ASP A 1 106 ? 0.198 2.077 -8.933 1.00 93.69 106 ASP A C 1
ATOM 886 O O . ASP A 1 106 ? 0.971 1.481 -9.674 1.00 93.69 106 ASP A O 1
ATOM 890 N N . ILE A 1 107 ? -1.085 2.245 -9.277 1.00 95.06 107 ILE A N 1
ATOM 891 C CA . ILE A 1 107 ? -1.631 1.754 -10.555 1.00 95.06 107 ILE A CA 1
ATOM 892 C C . ILE A 1 107 ? -0.890 2.394 -11.729 1.00 95.06 107 ILE A C 1
ATOM 894 O O . ILE A 1 107 ? -0.517 1.702 -12.674 1.00 95.06 107 ILE A O 1
ATOM 898 N N . THR A 1 108 ? -0.678 3.710 -11.679 1.00 93.31 108 THR A N 1
ATOM 899 C CA . THR A 1 108 ? 0.017 4.428 -12.753 1.00 93.31 108 THR A CA 1
ATOM 900 C C . THR A 1 108 ? 1.461 3.948 -12.874 1.00 93.31 108 THR A C 1
ATOM 902 O O . THR A 1 108 ? 1.915 3.670 -13.979 1.00 93.31 108 THR A O 1
ATOM 905 N N . GLU A 1 109 ? 2.165 3.797 -11.753 1.00 92.00 109 GLU A N 1
ATOM 906 C CA . GLU A 1 109 ? 3.513 3.230 -11.711 1.00 92.00 109 GLU A CA 1
ATOM 907 C C . GLU A 1 109 ? 3.565 1.833 -12.333 1.00 92.00 109 GLU A C 1
ATOM 909 O O . GLU A 1 109 ? 4.370 1.597 -13.231 1.00 92.00 109 GLU A O 1
ATOM 914 N N . ASN A 1 110 ? 2.677 0.932 -11.916 1.00 92.94 110 ASN A N 1
ATOM 915 C CA . ASN A 1 110 ? 2.639 -0.446 -12.395 1.00 92.94 110 ASN A CA 1
ATOM 916 C C . ASN A 1 110 ? 2.357 -0.522 -13.898 1.00 92.94 110 ASN A C 1
ATOM 918 O O . ASN A 1 110 ? 3.011 -1.276 -14.616 1.00 92.94 110 ASN A O 1
ATOM 922 N N . LEU A 1 111 ? 1.441 0.306 -14.407 1.00 91.62 111 LEU A N 1
ATOM 923 C CA . LEU A 1 111 ? 1.196 0.415 -15.848 1.00 91.62 111 LEU A CA 1
ATOM 924 C C . LEU A 1 111 ? 2.429 0.930 -16.605 1.00 91.62 111 LEU A C 1
ATOM 926 O O . LEU A 1 111 ? 2.721 0.455 -17.703 1.00 91.62 111 LEU A O 1
ATOM 930 N N . MET A 1 112 ? 3.172 1.877 -16.026 1.00 89.69 112 MET A N 1
ATOM 931 C CA . MET A 1 112 ? 4.413 2.371 -16.623 1.00 89.69 112 MET A CA 1
ATOM 932 C C . MET A 1 112 ? 5.518 1.317 -16.624 1.00 89.69 112 MET A C 1
ATOM 934 O O . MET A 1 112 ? 6.213 1.204 -17.630 1.00 89.69 112 MET A O 1
ATOM 938 N N . ILE A 1 113 ? 5.664 0.534 -15.548 1.00 89.31 113 ILE A N 1
ATOM 939 C CA . ILE A 1 113 ? 6.608 -0.592 -15.489 1.00 89.31 113 ILE A CA 1
ATOM 940 C C . ILE A 1 113 ? 6.288 -1.591 -16.599 1.00 89.31 113 ILE A C 1
ATOM 942 O O . ILE A 1 113 ? 7.175 -1.917 -17.383 1.00 89.31 113 ILE A O 1
ATOM 946 N N . LEU A 1 114 ? 5.025 -2.012 -16.725 1.00 88.94 114 LEU A N 1
ATOM 947 C CA . LEU A 1 114 ? 4.608 -2.952 -17.771 1.00 88.94 114 LEU A CA 1
ATOM 948 C C . LEU A 1 114 ? 4.896 -2.409 -19.175 1.00 88.94 114 LEU A C 1
ATOM 950 O O . LEU A 1 114 ? 5.523 -3.086 -19.981 1.00 88.94 114 LEU A O 1
ATOM 954 N N . GLY A 1 115 ? 4.534 -1.156 -19.462 1.00 86.25 115 GLY A N 1
ATOM 955 C CA . GLY A 1 115 ? 4.804 -0.585 -20.783 1.00 86.25 115 GLY A CA 1
ATOM 956 C C . GLY A 1 115 ? 6.291 -0.317 -21.067 1.00 86.25 115 GLY A C 1
ATOM 957 O O . GLY A 1 115 ? 6.679 -0.250 -22.235 1.00 86.25 115 GLY A O 1
ATOM 958 N N . LEU A 1 116 ? 7.132 -0.163 -20.036 1.00 83.00 116 LEU A N 1
ATOM 959 C CA . LEU A 1 116 ? 8.593 -0.112 -20.180 1.00 83.00 116 LEU A CA 1
ATOM 960 C C . LEU A 1 116 ? 9.180 -1.505 -20.453 1.00 83.00 116 LEU A C 1
ATOM 962 O O . LEU A 1 116 ? 10.098 -1.609 -21.264 1.00 83.00 116 LEU A O 1
ATOM 966 N N . LEU A 1 117 ? 8.642 -2.552 -19.818 1.00 83.12 117 LEU A N 1
ATOM 967 C CA . LEU A 1 117 ? 9.032 -3.950 -20.037 1.00 83.12 117 LEU A CA 1
ATOM 968 C C . LEU A 1 117 ? 8.660 -4.440 -21.442 1.00 83.12 117 LEU A C 1
ATOM 970 O O . LEU A 1 117 ? 9.497 -5.018 -22.129 1.00 83.12 117 LEU A O 1
ATOM 974 N N . ASP A 1 118 ? 7.450 -4.125 -21.903 1.00 82.62 118 ASP A N 1
ATOM 975 C CA . ASP A 1 118 ? 6.945 -4.533 -23.222 1.00 82.62 118 ASP A CA 1
ATOM 976 C C . ASP A 1 118 ? 7.492 -3.666 -24.375 1.00 82.62 118 ASP A C 1
ATOM 978 O O . ASP A 1 118 ? 7.058 -3.783 -25.521 1.00 82.62 118 ASP A O 1
ATOM 982 N N . GLY A 1 119 ? 8.410 -2.733 -24.090 1.00 75.88 119 GLY A N 1
ATOM 983 C CA . GLY A 1 119 ? 9.009 -1.841 -25.090 1.00 75.88 119 GLY A CA 1
ATOM 984 C C . GLY A 1 119 ? 8.038 -0.826 -25.711 1.00 75.88 119 GLY A C 1
ATOM 985 O O . GLY A 1 119 ? 8.377 -0.174 -26.697 1.00 75.88 119 GLY A O 1
ATOM 986 N N . THR A 1 120 ? 6.841 -0.667 -25.136 1.00 77.00 120 THR A N 1
ATOM 987 C CA . THR A 1 120 ? 5.776 0.217 -25.642 1.00 77.00 120 THR A CA 1
ATOM 988 C C . THR A 1 120 ? 6.096 1.701 -25.408 1.00 77.00 120 THR A C 1
ATOM 990 O O . THR A 1 120 ? 5.701 2.559 -26.198 1.00 77.00 120 THR A O 1
ATOM 993 N N . TYR A 1 121 ? 6.825 2.031 -24.337 1.00 72.25 121 TYR A N 1
ATOM 994 C CA . TYR A 1 121 ? 7.134 3.413 -23.957 1.00 72.25 121 TYR A CA 1
ATOM 995 C C . TYR A 1 121 ? 8.544 3.876 -24.373 1.00 72.25 121 TYR A C 1
ATOM 997 O O . TYR A 1 121 ? 9.541 3.186 -24.162 1.00 72.25 121 TYR A O 1
ATOM 1005 N N . CYS A 1 122 ? 8.649 5.102 -24.914 1.00 61.53 122 CYS A N 1
ATOM 1006 C CA . CYS A 1 122 ? 9.931 5.724 -25.264 1.00 61.53 122 CYS A CA 1
ATOM 1007 C C . CYS A 1 122 ? 10.796 5.992 -24.017 1.00 61.53 122 CYS A C 1
ATOM 1009 O O . CYS A 1 122 ? 10.469 6.813 -23.157 1.00 61.53 122 CYS A O 1
ATOM 1011 N N . GLN A 1 123 ? 11.957 5.346 -23.997 1.00 69.38 123 GLN A N 1
ATOM 1012 C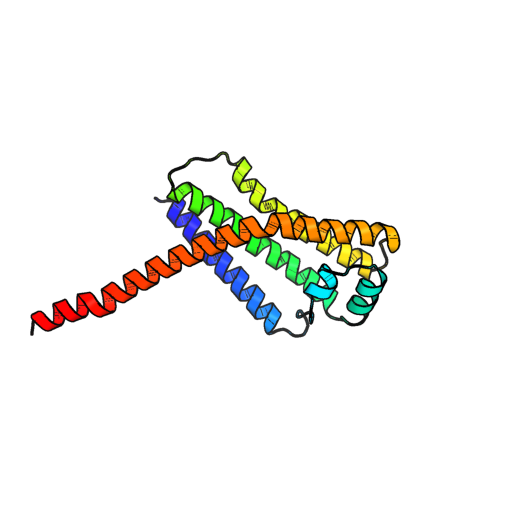 CA . GLN A 1 123 ? 12.835 5.124 -22.848 1.00 69.38 123 GLN A CA 1
ATOM 1013 C C . GLN A 1 123 ? 13.185 6.368 -21.998 1.00 69.38 123 GLN A C 1
ATOM 1015 O O . GLN A 1 123 ? 13.051 6.334 -20.777 1.00 69.38 123 GLN A O 1
ATOM 1020 N N . GLY A 1 124 ? 13.569 7.498 -22.606 1.00 67.19 124 GLY A N 1
ATOM 1021 C CA . GLY A 1 124 ? 14.074 8.658 -21.848 1.00 67.19 124 GLY A CA 1
ATOM 1022 C C . GLY A 1 124 ? 13.008 9.471 -21.096 1.00 67.19 124 GLY A C 1
ATOM 1023 O O . GLY A 1 124 ? 13.120 9.703 -19.892 1.00 67.19 124 GLY A O 1
ATOM 1024 N N . LYS A 1 125 ? 11.953 9.926 -21.790 1.00 75.31 125 LYS A N 1
ATOM 1025 C CA . LYS A 1 125 ? 10.911 10.778 -21.177 1.00 75.31 125 LYS A CA 1
ATOM 1026 C C . LYS A 1 125 ? 10.000 9.990 -20.235 1.00 75.31 125 LYS A C 1
ATOM 1028 O O . LYS A 1 125 ? 9.610 10.517 -19.195 1.00 75.31 125 LYS A O 1
ATOM 1033 N N . CYS A 1 126 ? 9.697 8.735 -20.564 1.00 81.12 126 CYS A N 1
ATOM 1034 C CA . CYS A 1 126 ? 8.853 7.884 -19.729 1.00 81.12 126 CYS A CA 1
ATOM 1035 C C . CYS A 1 126 ? 9.525 7.545 -18.393 1.00 81.12 126 CYS A C 1
ATOM 1037 O O . CYS A 1 126 ? 8.843 7.540 -17.371 1.00 81.12 126 CYS A O 1
ATOM 1039 N N . PHE A 1 127 ? 10.853 7.381 -18.360 1.00 85.38 127 PHE A N 1
ATOM 1040 C CA . PHE A 1 127 ? 11.567 7.178 -17.100 1.00 85.38 127 PHE A CA 1
ATOM 1041 C C . PHE A 1 127 ? 11.488 8.389 -16.164 1.00 85.38 127 PHE A C 1
ATOM 1043 O O . PHE A 1 127 ? 11.257 8.221 -14.973 1.00 85.38 127 PHE A O 1
ATOM 1050 N N . SER A 1 128 ? 11.633 9.617 -16.675 1.00 87.56 128 SER A N 1
ATOM 1051 C CA . SER A 1 128 ? 11.522 10.817 -15.830 1.00 87.56 128 SER A CA 1
ATOM 1052 C C . SER A 1 128 ? 10.136 10.941 -15.186 1.00 87.56 1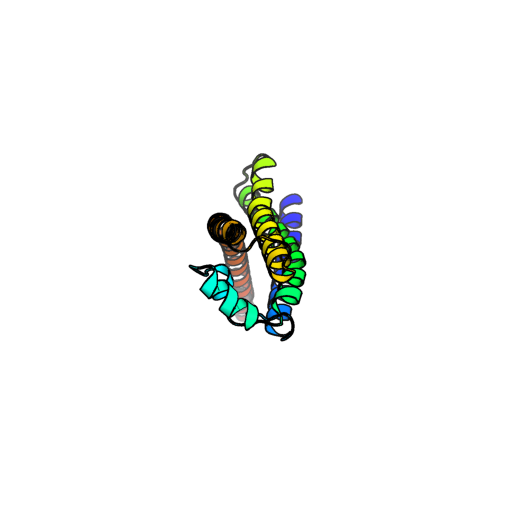28 SER A C 1
ATOM 1054 O O . SER A 1 128 ? 10.023 11.279 -14.008 1.00 87.56 128 SER A O 1
ATOM 1056 N N . VAL A 1 129 ? 9.080 10.616 -15.936 1.00 88.75 129 VAL A N 1
ATOM 1057 C CA . VAL A 1 129 ? 7.706 10.604 -15.416 1.00 88.75 129 VAL A CA 1
ATOM 1058 C C . VAL A 1 129 ? 7.531 9.502 -14.365 1.00 88.75 129 VAL A C 1
ATOM 1060 O O . VAL A 1 129 ? 7.020 9.783 -13.282 1.00 88.75 129 VAL A O 1
ATOM 1063 N N . PHE A 1 130 ? 8.026 8.289 -14.636 1.00 90.44 130 PHE A N 1
ATOM 1064 C CA . PHE A 1 130 ? 8.027 7.175 -13.683 1.00 90.44 130 PHE A CA 1
ATOM 1065 C C . PHE A 1 130 ? 8.742 7.564 -12.383 1.00 90.44 130 PHE A C 1
ATOM 1067 O O . PHE A 1 130 ? 8.180 7.432 -11.297 1.00 90.44 130 PHE A O 1
ATOM 1074 N N . TYR A 1 131 ? 9.943 8.138 -12.501 1.00 90.81 131 TYR A N 1
ATOM 1075 C CA . TYR A 1 131 ? 10.752 8.602 -11.381 1.00 90.81 131 TYR A CA 1
ATOM 1076 C C . TYR A 1 131 ? 9.941 9.505 -10.446 1.00 90.81 131 TYR A C 1
ATOM 1078 O O . TYR A 1 131 ? 9.880 9.239 -9.244 1.00 90.81 131 TYR A O 1
ATOM 1086 N N . TRP A 1 132 ? 9.285 10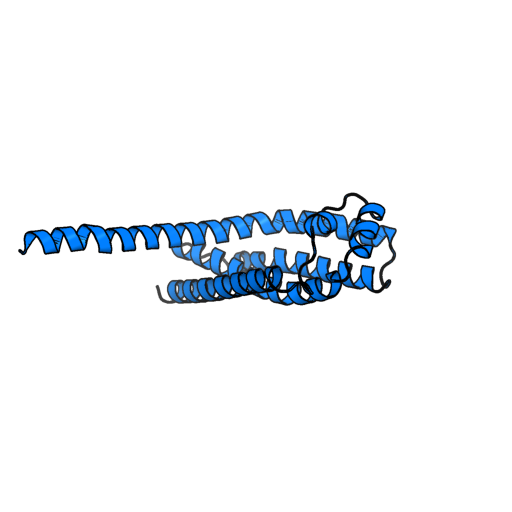.540 -10.983 1.00 91.69 132 TRP A N 1
ATOM 1087 C CA . TRP A 1 132 ? 8.495 11.480 -10.184 1.00 91.69 132 TRP A CA 1
ATOM 1088 C C . TRP A 1 132 ? 7.229 10.856 -9.597 1.00 91.69 132 TRP A C 1
ATOM 1090 O O . TRP A 1 132 ? 6.908 11.135 -8.440 1.00 91.69 132 TRP A O 1
ATOM 1100 N N . ILE A 1 133 ? 6.544 9.989 -10.349 1.00 93.19 133 ILE A N 1
ATOM 1101 C CA . ILE A 1 133 ? 5.353 9.274 -9.871 1.00 93.19 133 ILE A CA 1
ATOM 1102 C C . ILE A 1 133 ? 5.683 8.434 -8.642 1.00 93.19 133 ILE A C 1
ATOM 1104 O O . ILE A 1 133 ? 4.965 8.537 -7.651 1.00 93.19 133 ILE A O 1
ATOM 1108 N N . VAL A 1 134 ? 6.803 7.704 -8.642 1.00 93.25 134 VAL A N 1
ATOM 1109 C CA . VAL A 1 134 ? 7.220 6.913 -7.474 1.00 93.25 134 VAL A CA 1
ATOM 1110 C C . VAL A 1 134 ? 7.427 7.801 -6.239 1.00 93.25 134 VAL A C 1
ATOM 1112 O O . VAL A 1 134 ? 7.007 7.449 -5.138 1.00 93.25 134 VAL A O 1
ATOM 1115 N N . ARG A 1 135 ? 8.038 8.986 -6.375 1.00 93.88 135 ARG A N 1
ATOM 1116 C CA . ARG A 1 135 ? 8.286 9.870 -5.215 1.00 93.88 135 ARG A CA 1
ATOM 1117 C C . ARG A 1 135 ? 6.992 10.492 -4.698 1.00 93.88 135 ARG A C 1
ATOM 1119 O O . ARG A 1 135 ? 6.774 10.525 -3.487 1.00 93.88 135 ARG A O 1
ATOM 1126 N N . LEU A 1 136 ? 6.128 10.945 -5.606 1.00 93.00 136 LEU A N 1
ATOM 1127 C CA . LEU A 1 136 ? 4.803 11.456 -5.254 1.00 93.00 136 LEU A CA 1
ATOM 1128 C C . LEU A 1 136 ? 3.959 10.375 -4.577 1.00 93.00 136 LEU A C 1
ATOM 1130 O O . LEU A 1 136 ? 3.329 10.654 -3.558 1.00 93.00 136 LEU A O 1
ATOM 1134 N N . LYS A 1 137 ? 4.022 9.135 -5.075 1.00 94.00 137 LYS A N 1
ATOM 1135 C CA . LYS A 1 137 ? 3.399 7.977 -4.442 1.00 94.00 137 LYS A CA 1
ATOM 1136 C C . LYS A 1 137 ? 3.825 7.863 -2.987 1.00 94.00 137 LYS A C 1
ATOM 1138 O O . LYS A 1 137 ? 2.970 7.888 -2.110 1.00 94.00 137 LYS A O 1
ATOM 1143 N N . TRP A 1 138 ? 5.127 7.749 -2.725 1.00 92.38 138 TRP A N 1
ATOM 1144 C CA . TRP A 1 138 ? 5.643 7.559 -1.367 1.00 92.38 138 TRP A CA 1
ATOM 1145 C C . TRP A 1 138 ? 5.269 8.716 -0.440 1.00 92.38 138 TRP A C 1
ATOM 1147 O O . TRP A 1 138 ? 4.848 8.479 0.693 1.00 92.38 138 TRP A O 1
ATOM 1157 N N . PHE A 1 139 ? 5.335 9.956 -0.933 1.00 93.94 139 PHE A N 1
ATOM 1158 C CA . PHE A 1 139 ? 4.903 11.134 -0.180 1.00 93.94 139 PHE A CA 1
ATOM 1159 C C . PHE A 1 139 ? 3.429 11.046 0.242 1.00 93.94 139 PHE A C 1
ATOM 1161 O O . PHE A 1 139 ? 3.090 11.354 1.385 1.00 93.94 139 PHE A O 1
ATOM 1168 N N . VAL A 1 140 ? 2.556 10.587 -0.659 1.00 93.81 140 VAL A N 1
ATOM 1169 C CA . VAL A 1 140 ? 1.122 10.435 -0.387 1.00 93.81 140 VAL A CA 1
ATOM 1170 C C . VAL A 1 140 ? 0.831 9.187 0.448 1.00 93.81 140 VAL A C 1
ATOM 1172 O O . VAL A 1 140 ? -0.055 9.237 1.291 1.00 93.81 140 VAL A O 1
ATOM 1175 N N . LEU A 1 141 ? 1.570 8.093 0.266 1.00 94.38 141 LEU A N 1
ATOM 1176 C CA . LEU A 1 141 ? 1.371 6.800 0.929 1.00 94.38 141 LEU A CA 1
ATOM 1177 C C . LEU A 1 141 ? 1.676 6.848 2.435 1.00 94.38 141 LEU A C 1
ATOM 1179 O O . LEU A 1 141 ? 0.921 6.290 3.236 1.00 94.38 141 LEU A O 1
ATOM 1183 N N . ILE A 1 142 ? 2.762 7.524 2.829 1.00 94.25 142 ILE A N 1
ATOM 1184 C CA . ILE A 1 142 ? 3.271 7.535 4.212 1.00 94.25 142 ILE A CA 1
ATOM 1185 C C . ILE A 1 142 ? 2.200 7.957 5.243 1.00 94.25 142 ILE A C 1
ATOM 1187 O O . ILE A 1 142 ? 2.007 7.221 6.213 1.00 94.25 142 ILE A O 1
ATOM 1191 N N . PRO A 1 143 ? 1.452 9.066 5.073 1.00 93.56 143 PRO A N 1
ATOM 1192 C CA . PRO A 1 143 ? 0.399 9.452 6.019 1.00 93.56 143 PRO A CA 1
ATOM 1193 C C . PRO A 1 143 ? -0.685 8.382 6.242 1.00 93.56 143 PRO A C 1
ATOM 1195 O O . PRO A 1 143 ? -1.139 8.179 7.374 1.00 93.56 143 PRO A O 1
ATOM 1198 N N . PHE A 1 144 ? -1.097 7.667 5.189 1.00 94.12 144 PHE A N 1
ATOM 1199 C CA . PHE A 1 144 ? -2.102 6.604 5.310 1.00 94.12 144 PHE A CA 1
ATOM 1200 C C . PHE A 1 144 ? -1.536 5.375 6.013 1.00 94.12 144 PHE A C 1
ATOM 1202 O O . PHE A 1 144 ? -2.215 4.795 6.864 1.00 94.12 144 PHE A O 1
ATOM 1209 N N . LEU A 1 145 ? -0.278 5.028 5.725 1.00 94.50 145 LEU A N 1
ATOM 1210 C CA . LEU A 1 145 ? 0.429 3.961 6.423 1.00 94.50 145 LEU A CA 1
ATOM 1211 C C . LEU A 1 145 ? 0.531 4.260 7.925 1.00 94.50 145 LEU A C 1
ATOM 1213 O O . LEU A 1 145 ? 0.182 3.411 8.742 1.00 94.50 145 LEU A O 1
ATOM 1217 N N . LEU A 1 146 ? 0.920 5.484 8.295 1.00 95.31 146 LEU A N 1
ATOM 1218 C CA . LEU A 1 146 ? 0.977 5.920 9.695 1.00 95.31 146 LEU A CA 1
ATOM 1219 C C . LEU A 1 146 ? -0.396 5.850 10.374 1.00 95.31 146 LEU A C 1
ATOM 1221 O O . LEU A 1 146 ? -0.494 5.408 11.518 1.00 95.31 146 LEU A O 1
ATOM 1225 N N . THR A 1 147 ? -1.464 6.223 9.665 1.00 92.94 147 THR A N 1
ATOM 1226 C CA . THR A 1 147 ? -2.836 6.121 10.188 1.00 92.94 147 THR A CA 1
ATOM 1227 C C . THR A 1 147 ? -3.225 4.663 10.445 1.00 92.94 147 THR A C 1
ATOM 1229 O O . THR A 1 147 ? -3.726 4.340 11.521 1.00 92.94 147 THR A O 1
ATOM 1232 N N . ALA A 1 148 ? -2.961 3.761 9.496 1.00 93.31 148 ALA A N 1
ATOM 1233 C CA . ALA A 1 148 ? -3.240 2.335 9.659 1.00 93.31 148 ALA A CA 1
ATOM 1234 C C . ALA A 1 148 ? -2.433 1.719 10.815 1.00 93.31 148 ALA A C 1
ATOM 1236 O O . ALA A 1 148 ? -2.988 0.971 11.623 1.00 93.31 148 ALA A O 1
ATOM 1237 N N . LEU A 1 149 ? -1.152 2.084 10.943 1.00 94.50 149 LEU A N 1
ATOM 1238 C CA . LEU A 1 149 ? -0.289 1.656 12.047 1.00 94.50 149 LEU A CA 1
ATOM 1239 C C . LEU A 1 149 ? -0.784 2.169 13.403 1.00 94.50 149 LEU A C 1
ATOM 1241 O O . LEU A 1 149 ? -0.782 1.412 14.370 1.00 94.50 149 LEU A O 1
ATOM 1245 N N . ALA A 1 150 ? -1.257 3.414 13.484 1.00 93.38 150 ALA A N 1
ATOM 1246 C CA . ALA A 1 150 ? -1.829 3.960 14.713 1.00 93.38 150 ALA A CA 1
ATOM 1247 C C . ALA A 1 150 ? -3.085 3.184 15.151 1.00 93.38 150 ALA A C 1
ATOM 1249 O O . ALA A 1 150 ? -3.225 2.846 16.328 1.00 93.38 150 ALA A O 1
ATOM 1250 N N . ILE A 1 151 ? -3.968 2.839 14.206 1.00 91.94 151 ILE A N 1
ATOM 1251 C CA . ILE A 1 151 ? -5.144 1.999 14.479 1.00 91.94 151 ILE A CA 1
ATOM 1252 C C . ILE A 1 151 ? -4.723 0.590 14.923 1.00 91.94 151 ILE A C 1
ATOM 1254 O O . ILE A 1 151 ? -5.255 0.075 15.910 1.00 91.94 151 ILE A O 1
ATOM 1258 N N . ALA A 1 152 ? -3.732 -0.013 14.264 1.00 91.31 152 ALA A N 1
ATOM 1259 C CA . ALA A 1 152 ? -3.196 -1.314 14.659 1.00 91.31 152 ALA A CA 1
ATOM 1260 C C . ALA A 1 152 ? -2.607 -1.289 16.080 1.00 91.31 152 ALA A C 1
ATOM 1262 O O . ALA A 1 152 ? -2.929 -2.154 16.898 1.00 91.31 152 ALA A O 1
ATOM 1263 N N . ALA A 1 153 ? -1.808 -0.269 16.405 1.00 91.94 153 ALA A N 1
ATOM 1264 C CA . ALA A 1 153 ? -1.223 -0.079 17.729 1.00 91.94 153 ALA A CA 1
ATOM 1265 C C . ALA A 1 153 ? -2.301 0.103 18.806 1.00 91.94 153 ALA A C 1
ATOM 1267 O O . ALA A 1 153 ? -2.230 -0.521 19.866 1.00 91.94 153 ALA A O 1
ATOM 1268 N N . TYR A 1 154 ? -3.343 0.891 18.523 1.00 89.44 154 TYR A N 1
ATOM 1269 C CA . TYR A 1 154 ? -4.491 1.039 19.416 1.00 89.44 154 TYR A CA 1
ATOM 1270 C C . TYR A 1 154 ? -5.161 -0.311 19.708 1.00 89.44 154 TYR A C 1
ATOM 1272 O O . TYR A 1 154 ? -5.361 -0.674 20.871 1.00 89.44 154 TYR A O 1
ATOM 1280 N N . HIS A 1 155 ? -5.461 -1.094 18.667 1.00 87.12 155 HIS A N 1
ATOM 1281 C CA . HIS A 1 155 ? -6.055 -2.421 18.830 1.00 87.12 155 HIS A CA 1
ATOM 1282 C C . HIS A 1 155 ? -5.151 -3.370 19.624 1.00 87.12 155 HIS A C 1
ATOM 1284 O O . HIS A 1 155 ? -5.645 -4.099 20.489 1.00 87.12 155 HIS A O 1
ATOM 1290 N N . PHE A 1 156 ? -3.839 -3.323 19.385 1.00 89.81 156 PHE A N 1
ATOM 1291 C CA . PHE A 1 156 ? -2.858 -4.112 20.121 1.00 89.81 156 PHE A CA 1
ATOM 1292 C C . PHE A 1 156 ? -2.835 -3.762 21.615 1.00 89.81 156 PHE A C 1
ATOM 1294 O O . PHE A 1 156 ? -2.922 -4.662 22.450 1.00 89.81 156 PHE A O 1
ATOM 1301 N N . ILE A 1 157 ? -2.805 -2.473 21.969 1.00 90.44 157 ILE A N 1
ATOM 1302 C CA . ILE A 1 157 ? -2.823 -2.015 23.369 1.00 90.44 157 ILE A CA 1
ATOM 1303 C C . ILE A 1 157 ? -4.108 -2.472 24.073 1.00 90.44 157 ILE A C 1
ATOM 1305 O O . ILE A 1 157 ? -4.057 -3.025 25.175 1.00 90.44 157 ILE A O 1
ATOM 1309 N N . VAL A 1 158 ? -5.268 -2.298 23.429 1.00 86.75 158 VAL A N 1
ATOM 1310 C CA . VAL A 1 158 ? -6.561 -2.735 23.984 1.00 86.75 158 VAL A CA 1
ATOM 1311 C C . VAL A 1 158 ? -6.592 -4.252 24.182 1.00 86.75 158 VAL A C 1
ATOM 1313 O O . VAL A 1 158 ? -7.084 -4.737 25.206 1.00 86.75 158 VAL A O 1
ATOM 1316 N N . PHE A 1 159 ? -6.066 -5.015 23.224 1.00 87.88 159 PHE A N 1
ATOM 1317 C CA . PHE A 1 159 ? -5.957 -6.467 23.329 1.00 87.88 159 PHE A CA 1
ATOM 1318 C C . PHE A 1 159 ? -5.039 -6.884 24.485 1.00 87.88 159 PHE A C 1
ATOM 1320 O O . PHE A 1 159 ? -5.452 -7.682 25.330 1.00 87.88 159 PHE A O 1
ATOM 1327 N N . ALA A 1 160 ? -3.840 -6.305 24.575 1.00 89.50 160 ALA A N 1
ATOM 1328 C CA . ALA A 1 160 ? -2.876 -6.585 25.633 1.00 89.50 160 ALA A CA 1
ATOM 1329 C C . ALA A 1 160 ? -3.458 -6.284 27.024 1.00 89.50 160 ALA A C 1
ATOM 1331 O O . ALA A 1 160 ? -3.397 -7.135 27.912 1.00 89.50 160 ALA A O 1
ATOM 1332 N N . GLY A 1 161 ? -4.120 -5.133 27.196 1.00 87.88 161 GLY A N 1
ATOM 1333 C CA . GLY A 1 161 ? -4.769 -4.763 28.458 1.00 87.88 161 GLY A CA 1
ATOM 1334 C C . GLY A 1 161 ? -5.894 -5.723 28.862 1.00 87.88 161 GLY A C 1
ATOM 1335 O O . GLY A 1 161 ? -5.995 -6.129 30.023 1.00 87.88 161 GLY A O 1
ATOM 1336 N N . ARG A 1 162 ? -6.721 -6.168 27.905 1.00 87.94 162 ARG A N 1
ATOM 1337 C CA . ARG A 1 162 ? -7.766 -7.177 28.165 1.00 87.94 162 ARG A CA 1
ATOM 1338 C C . ARG A 1 162 ? -7.171 -8.524 28.567 1.00 87.94 162 ARG A C 1
ATOM 1340 O O . ARG A 1 162 ? -7.696 -9.168 29.477 1.00 87.94 162 ARG A O 1
ATOM 1347 N N . THR A 1 163 ? -6.101 -8.948 27.902 1.00 88.81 163 THR A N 1
ATOM 1348 C CA . THR A 1 163 ? -5.398 -10.200 28.203 1.00 88.81 163 THR A CA 1
ATOM 1349 C C . THR A 1 163 ? -4.753 -10.145 29.585 1.00 88.81 163 THR A C 1
ATOM 1351 O O . THR A 1 163 ? -4.961 -11.058 30.383 1.00 88.81 163 THR A O 1
ATOM 1354 N N . TYR A 1 164 ? -4.090 -9.038 29.925 1.00 88.12 164 TYR A N 1
ATOM 1355 C CA . TYR A 1 164 ? -3.536 -8.800 31.258 1.00 88.12 164 TYR A CA 1
ATOM 1356 C C . TYR A 1 164 ? -4.614 -8.887 32.350 1.00 88.12 164 TYR A C 1
ATOM 1358 O O . TYR A 1 164 ? -4.489 -9.672 33.291 1.00 88.12 164 TYR A O 1
ATOM 1366 N N . ASN A 1 165 ? -5.736 -8.178 32.183 1.00 86.00 165 ASN A N 1
ATOM 1367 C CA . ASN A 1 165 ? -6.841 -8.213 33.148 1.00 86.00 165 ASN A CA 1
ATOM 1368 C C . ASN A 1 165 ? -7.428 -9.624 33.322 1.00 86.00 165 ASN A C 1
ATOM 1370 O O . ASN A 1 165 ? -7.769 -10.029 34.436 1.00 86.00 165 ASN A O 1
ATOM 1374 N N . ARG A 1 166 ? -7.531 -10.405 32.238 1.00 86.00 166 ARG A N 1
ATOM 1375 C CA . ARG A 1 166 ? -8.003 -11.797 32.308 1.00 86.00 166 ARG A CA 1
ATOM 1376 C C . ARG A 1 166 ? -7.024 -12.709 33.043 1.00 86.00 166 ARG A C 1
ATOM 1378 O O . ARG A 1 166 ? -7.481 -13.554 33.803 1.00 86.00 166 ARG A O 1
ATOM 1385 N N . LEU A 1 167 ? -5.722 -12.553 32.818 1.00 86.69 167 LEU A N 1
ATOM 1386 C CA . LEU A 1 167 ? -4.704 -13.434 33.393 1.00 86.69 167 LEU A CA 1
ATOM 1387 C C . LEU A 1 167 ? -4.401 -13.113 34.860 1.00 86.69 167 LEU A C 1
ATOM 1389 O O . LEU A 1 167 ? -4.240 -14.037 35.653 1.00 86.69 167 LEU A O 1
ATOM 1393 N N . PHE A 1 168 ? -4.354 -11.834 35.239 1.00 80.19 168 PHE A N 1
ATOM 1394 C CA . PHE A 1 168 ? -3.863 -11.427 36.559 1.00 80.19 168 PHE A CA 1
ATOM 1395 C C . PHE A 1 168 ? -4.981 -11.052 37.539 1.00 80.19 168 PHE A C 1
ATOM 1397 O O . PHE A 1 168 ? -4.973 -11.525 38.675 1.00 80.19 168 PHE A O 1
ATOM 1404 N N . ILE A 1 169 ? -6.000 -10.296 37.115 1.00 73.00 169 ILE A N 1
ATOM 1405 C CA . ILE A 1 169 ? -7.069 -9.849 38.030 1.00 73.00 169 ILE A CA 1
ATOM 1406 C C . ILE A 1 169 ? -8.032 -10.997 38.356 1.00 73.00 169 ILE A C 1
ATOM 1408 O O . ILE A 1 169 ? -8.341 -11.233 39.525 1.00 73.00 169 ILE A O 1
ATOM 1412 N N . LYS A 1 170 ? -8.464 -11.779 37.354 1.00 63.47 170 LYS A N 1
ATOM 1413 C CA . LYS A 1 170 ? -9.329 -12.947 37.618 1.00 63.47 170 LYS A CA 1
ATOM 1414 C C . LYS A 1 170 ? -8.622 -14.020 38.448 1.00 63.47 170 LYS A C 1
ATOM 1416 O O . LYS A 1 170 ? -9.254 -14.641 39.298 1.00 63.47 170 LYS A O 1
ATOM 1421 N N . LYS A 1 171 ? -7.315 -14.216 38.244 1.00 63.06 171 LYS A N 1
ATOM 1422 C CA . LYS A 1 171 ? -6.516 -15.170 39.026 1.00 63.06 171 LYS A CA 1
ATOM 1423 C C . LYS A 1 171 ? -6.387 -14.731 40.488 1.00 63.06 171 LYS A C 1
ATOM 1425 O O . LYS A 1 171 ? -6.591 -15.553 41.377 1.00 63.06 171 LYS A O 1
ATOM 1430 N N . ALA A 1 172 ? -6.160 -13.441 40.743 1.00 61.16 172 ALA A N 1
ATOM 1431 C CA . ALA A 1 172 ? -6.135 -12.882 42.096 1.00 61.16 172 ALA A CA 1
ATOM 1432 C C . ALA A 1 172 ? -7.498 -12.979 42.810 1.00 61.16 172 ALA A C 1
ATOM 1434 O O . ALA A 1 172 ? -7.552 -13.252 44.007 1.00 61.16 172 ALA A O 1
ATOM 1435 N N . MET A 1 173 ? -8.607 -12.807 42.083 1.00 62.56 173 MET A N 1
ATOM 1436 C CA . MET A 1 173 ? -9.953 -12.977 42.643 1.00 62.56 173 MET A CA 1
ATOM 1437 C C . MET A 1 173 ? -10.290 -14.435 42.978 1.00 62.56 173 MET A C 1
ATOM 1439 O O . MET A 1 173 ? -10.918 -14.686 44.003 1.00 62.56 173 MET A O 1
ATOM 1443 N N . ASN A 1 174 ? -9.870 -15.394 42.148 1.00 68.06 174 ASN A N 1
ATOM 1444 C CA . ASN A 1 174 ? -10.103 -16.817 42.413 1.00 68.06 174 ASN A CA 1
ATOM 1445 C C . ASN A 1 174 ? -9.220 -17.346 43.556 1.00 68.06 174 ASN A C 1
ATOM 1447 O O . ASN A 1 174 ? -9.680 -18.169 44.337 1.00 68.06 174 ASN A O 1
ATOM 1451 N N . SER A 1 175 ? -7.998 -16.824 43.709 1.00 62.38 175 SER A N 1
ATOM 1452 C CA . SER A 1 175 ? -7.088 -17.170 44.813 1.00 62.38 175 SER A CA 1
ATOM 1453 C C . SER A 1 175 ? -7.573 -16.710 46.191 1.00 62.38 175 SER A C 1
ATOM 1455 O O . SER A 1 175 ? -7.110 -17.254 47.182 1.00 62.38 175 SER A O 1
ATOM 1457 N N . LYS A 1 176 ? -8.459 -15.708 46.273 1.00 62.38 176 LYS A N 1
ATOM 1458 C CA . LYS A 1 176 ? -9.052 -15.237 47.541 1.00 62.38 176 LYS A CA 1
ATOM 1459 C C . LYS A 1 176 ? -10.334 -15.984 47.936 1.00 62.38 176 LYS A C 1
ATOM 1461 O O . LYS A 1 176 ? -10.926 -15.659 48.958 1.00 62.38 176 LYS A O 1
ATOM 1466 N N . ARG A 1 177 ? -10.814 -16.903 47.090 1.00 61.09 177 ARG A N 1
ATOM 1467 C CA . ARG A 1 177 ? -12.022 -17.713 47.331 1.00 61.09 177 ARG A CA 1
ATOM 1468 C C . ARG A 1 177 ? -11.714 -19.158 47.741 1.00 61.09 177 ARG A C 1
ATOM 1470 O O . ARG A 1 177 ? -12.658 -19.900 47.993 1.00 61.09 177 ARG A O 1
ATOM 1477 N N . MET A 1 178 ? -10.439 -19.541 47.763 1.00 51.56 178 MET A N 1
ATOM 1478 C CA . MET A 1 178 ? -9.935 -20.761 48.403 1.00 51.56 178 MET A CA 1
ATOM 1479 C C . MET A 1 178 ? -9.336 -20.385 49.750 1.00 51.56 178 MET A C 1
ATOM 1481 O O . MET A 1 178 ? -9.477 -21.204 50.678 1.00 51.56 178 MET A O 1
#

Foldseek 3Di:
DVQLVVLVVLLVVLVVQLVVLVVCQVPPPLQPQVPVVCLQQPPDLVSNVVSVVVTPNLLVNLVSVLVSLVSVLSNLLSLVVNVCVVVVHDDDPVVSCLSCVLSVLSNVLSVLVVCVVVVNDDRPPSVVVSNVSSVVSVVSVVVSVVSSVVVVVVVVVVVVVVVCCVPPVVVVVVVVVD

Sequence (178 aa):
MRSLNFQQSLWNVALLLCSVCMLVFFLHTNINVPNIYRIQLSDSFTAFQTQVLETDNLMANTYFDFFFILCYTLLFYSSIRIFFLSIEQRISIRYYSLSILPALFDITENLMILGLLDGTYCQGKCFSVFYWIVRLKWFVLIPFLLTALAIAAYHFIVFAGRTYNRLFIKKAMNSKRM

Organism: NCBI:txid2698672

Radius of gyration: 21.29 Å; chains: 1; bounding box: 44×36×74 Å